Protein AF-A0A7S4KMG0-F1 (afdb_monomer_lite)

Organism: NCBI:txid180227

Structure (mmCIF, N/CA/C/O backbone):
data_AF-A0A7S4KMG0-F1
#
_entry.id   AF-A0A7S4KMG0-F1
#
loop_
_atom_site.group_PDB
_atom_site.id
_atom_site.type_symbol
_atom_site.label_atom_id
_atom_site.label_alt_id
_atom_site.label_comp_id
_atom_site.label_asym_id
_atom_site.label_entity_id
_atom_site.label_seq_id
_atom_site.pdbx_PDB_ins_code
_atom_site.Cartn_x
_atom_site.Cartn_y
_atom_site.Cartn_z
_atom_site.occupancy
_atom_site.B_iso_or_equiv
_atom_site.auth_seq_id
_atom_site.auth_comp_id
_atom_site.auth_asym_id
_atom_site.auth_atom_id
_atom_site.pdbx_PDB_model_num
ATOM 1 N N . LEU A 1 1 ? -40.039 -5.097 -14.057 1.00 32.28 1 LEU A N 1
ATOM 2 C CA . LEU A 1 1 ? -39.136 -4.835 -12.918 1.00 32.28 1 LEU A CA 1
ATOM 3 C C . LEU A 1 1 ? -37.913 -4.122 -13.482 1.00 32.28 1 LEU A C 1
ATOM 5 O O . LEU A 1 1 ? -37.154 -4.753 -14.200 1.00 32.28 1 LEU A O 1
ATOM 9 N N . ILE A 1 2 ? -37.788 -2.812 -13.281 1.00 29.42 2 ILE A N 1
ATOM 10 C CA . ILE A 1 2 ? -36.595 -2.041 -13.660 1.00 29.42 2 ILE A CA 1
ATOM 11 C C . ILE A 1 2 ? -36.167 -1.338 -12.378 1.00 29.42 2 ILE A C 1
ATOM 13 O O . ILE A 1 2 ? -36.918 -0.525 -11.847 1.00 29.42 2 ILE A O 1
ATOM 17 N N . VAL A 1 3 ? -35.017 -1.729 -11.840 1.00 31.98 3 VAL A N 1
ATOM 18 C CA . VAL A 1 3 ? -34.413 -1.096 -10.665 1.00 31.98 3 VAL A CA 1
ATOM 19 C C . VAL A 1 3 ? -33.538 0.046 -11.189 1.00 31.98 3 VAL A C 1
ATOM 21 O O . VAL A 1 3 ? -32.718 -0.212 -12.073 1.00 31.98 3 VAL A O 1
ATOM 24 N N . PRO A 1 4 ? -33.702 1.303 -10.741 1.00 34.31 4 PRO A N 1
ATOM 25 C CA . PRO A 1 4 ? -32.870 2.386 -11.230 1.00 34.31 4 PRO A CA 1
ATOM 26 C C . PRO A 1 4 ? -31.496 2.336 -10.555 1.00 34.31 4 PRO A C 1
ATOM 28 O O . PRO A 1 4 ? -31.370 2.340 -9.332 1.00 34.31 4 PRO A O 1
ATOM 31 N N . PHE A 1 5 ? -30.472 2.298 -11.401 1.00 33.97 5 PHE A N 1
ATOM 32 C CA . PHE A 1 5 ? -29.063 2.489 -11.086 1.00 33.97 5 PHE A CA 1
ATOM 33 C C . PHE A 1 5 ? -28.859 3.907 -10.530 1.00 33.97 5 PHE A C 1
ATOM 35 O O . PHE A 1 5 ? -28.918 4.895 -11.267 1.00 33.97 5 PHE A O 1
ATOM 42 N N . LEU A 1 6 ? -28.665 4.019 -9.215 1.00 34.62 6 LEU A N 1
ATOM 43 C CA . LEU A 1 6 ? -28.256 5.259 -8.560 1.00 34.62 6 LEU A CA 1
ATOM 44 C C . LEU A 1 6 ? -26.813 5.576 -8.976 1.00 34.62 6 LEU A C 1
ATOM 46 O O . LEU A 1 6 ? -25.859 5.056 -8.405 1.00 34.62 6 LEU A O 1
ATOM 50 N N . ARG A 1 7 ? 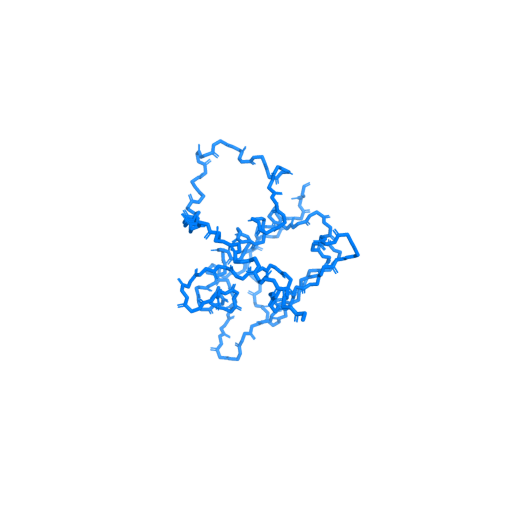-26.653 6.446 -9.982 1.00 37.00 7 ARG A N 1
ATOM 51 C CA . ARG A 1 7 ? -25.380 7.125 -10.256 1.00 37.00 7 ARG A CA 1
ATOM 52 C C . ARG A 1 7 ? -25.044 8.005 -9.057 1.00 37.00 7 ARG A C 1
ATOM 54 O O . ARG A 1 7 ? -25.601 9.090 -8.906 1.00 37.00 7 ARG A O 1
ATOM 61 N N . LYS A 1 8 ? -24.126 7.542 -8.215 1.00 37.00 8 LYS A N 1
ATOM 62 C CA . LYS A 1 8 ? -23.477 8.379 -7.209 1.00 37.00 8 LYS A CA 1
ATOM 63 C C . LYS A 1 8 ? -22.432 9.216 -7.948 1.00 37.00 8 LYS A C 1
ATOM 65 O O . LYS A 1 8 ? -21.349 8.743 -8.262 1.00 37.00 8 LYS A O 1
ATOM 70 N N . THR A 1 9 ? -22.798 10.435 -8.329 1.00 42.53 9 THR A N 1
ATOM 71 C CA . THR A 1 9 ? -21.841 11.439 -8.806 1.00 42.53 9 THR A CA 1
ATOM 72 C C . THR A 1 9 ? -20.948 11.827 -7.632 1.00 42.53 9 THR A C 1
ATOM 74 O O . THR A 1 9 ? -21.374 12.599 -6.775 1.00 42.53 9 THR A O 1
ATOM 77 N N . SER A 1 10 ? -19.750 11.246 -7.561 1.00 40.94 10 SER A N 1
ATOM 78 C CA . SER A 1 10 ? -18.698 11.695 -6.649 1.00 40.94 10 SER A CA 1
ATOM 79 C C . SER A 1 10 ? -17.970 12.878 -7.289 1.00 40.94 10 SER A C 1
ATOM 81 O O . SER A 1 10 ? -17.623 12.827 -8.469 1.00 40.94 10 SER A O 1
ATOM 83 N N . MET A 1 11 ? -17.829 13.973 -6.542 1.00 38.16 11 MET A N 1
ATOM 84 C CA . MET A 1 11 ? -17.094 15.167 -6.967 1.00 38.16 11 MET A CA 1
ATOM 85 C C . MET A 1 11 ? -15.597 14.848 -7.109 1.00 38.1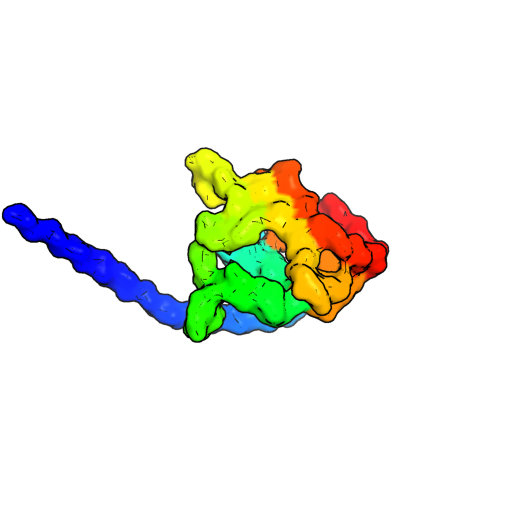6 11 MET A C 1
ATOM 87 O O . MET A 1 11 ? -15.077 14.095 -6.288 1.00 38.16 11 MET A O 1
ATOM 91 N N . PRO A 1 12 ? -14.887 15.438 -8.087 1.00 38.69 12 PRO A N 1
ATOM 92 C CA . PRO A 1 12 ? -13.445 15.265 -8.200 1.00 38.69 12 PRO A CA 1
ATOM 93 C C . PRO A 1 12 ? -12.759 16.001 -7.043 1.00 38.69 12 PRO A C 1
ATOM 95 O O . PRO A 1 12 ? -12.816 17.230 -6.963 1.00 38.69 12 PRO A O 1
ATOM 98 N N . PHE A 1 13 ? -12.131 15.254 -6.135 1.00 49.31 13 PHE A N 1
ATOM 99 C CA . PHE A 1 13 ? -11.268 15.805 -5.094 1.00 49.31 13 PHE A CA 1
ATOM 100 C C . PHE A 1 13 ? -9.819 15.563 -5.517 1.00 49.31 13 PHE A C 1
ATOM 102 O O . PHE A 1 13 ? -9.252 14.504 -5.282 1.00 49.31 13 PHE A O 1
ATOM 109 N N . LEU A 1 14 ? -9.243 16.533 -6.229 1.00 43.78 14 LEU A N 1
ATOM 110 C CA . LEU A 1 14 ? -7.827 16.523 -6.588 1.00 43.78 14 LEU A CA 1
ATOM 111 C C . LEU A 1 14 ? -7.019 16.968 -5.364 1.00 43.78 14 LEU A C 1
ATOM 113 O O . LEU A 1 14 ? -6.884 18.165 -5.112 1.00 43.78 14 LEU A O 1
ATOM 117 N N . LEU A 1 15 ? -6.497 16.013 -4.595 1.00 46.34 15 LEU A N 1
ATOM 118 C CA . LEU A 1 15 ? -5.482 16.277 -3.577 1.00 46.34 15 LEU A CA 1
ATOM 119 C C . LEU A 1 15 ? -4.103 15.987 -4.159 1.00 46.34 15 LEU A C 1
ATOM 121 O O . LEU A 1 15 ? -3.610 14.866 -4.112 1.00 46.34 15 LEU A O 1
ATOM 125 N N . THR A 1 16 ? -3.436 17.015 -4.672 1.00 43.53 16 THR A N 1
ATOM 126 C CA . THR A 1 16 ? -1.976 16.970 -4.790 1.00 43.53 16 THR A CA 1
ATOM 127 C C . THR A 1 16 ? -1.402 17.174 -3.387 1.00 43.53 16 THR A C 1
ATOM 129 O O . THR A 1 16 ? -1.224 18.315 -2.950 1.00 43.53 16 THR A O 1
ATOM 132 N N . PHE A 1 17 ? -1.170 16.094 -2.639 1.00 49.03 17 PHE A N 1
ATOM 133 C CA . PHE A 1 17 ? -0.495 16.168 -1.342 1.00 49.03 17 PHE A CA 1
ATOM 134 C C . PHE A 1 17 ? 1.000 16.446 -1.550 1.00 49.03 17 PHE A C 1
ATOM 136 O O . PHE A 1 17 ? 1.821 15.541 -1.605 1.00 49.03 17 PHE A O 1
ATOM 143 N N . SER A 1 18 ? 1.370 17.724 -1.630 1.00 42.41 18 SER A N 1
ATOM 144 C CA . SER A 1 18 ? 2.719 18.146 -1.252 1.00 42.41 18 SER A CA 1
ATOM 145 C C . SER A 1 18 ? 2.699 18.327 0.262 1.00 42.41 18 SER A C 1
ATOM 147 O O . SER A 1 18 ? 2.248 19.363 0.752 1.00 42.41 18 SER A O 1
ATOM 149 N N . ILE A 1 19 ? 3.101 17.300 1.015 1.00 52.53 19 ILE A N 1
ATOM 150 C CA . ILE A 1 19 ? 3.170 17.377 2.479 1.00 52.53 19 ILE A CA 1
ATOM 151 C C . ILE A 1 19 ? 4.342 18.296 2.839 1.00 52.53 19 ILE A C 1
ATOM 153 O O . ILE A 1 19 ? 5.493 17.877 2.925 1.00 52.53 19 ILE A O 1
ATOM 157 N N . ASP A 1 20 ? 4.040 19.583 2.996 1.00 46.94 20 ASP A N 1
ATOM 158 C CA . ASP A 1 20 ? 4.941 20.566 3.585 1.00 46.94 20 ASP A CA 1
ATOM 159 C C . ASP A 1 20 ? 5.151 20.199 5.070 1.00 46.94 20 ASP A C 1
ATOM 161 O O . ASP A 1 20 ? 4.168 20.101 5.809 1.00 46.94 20 ASP A O 1
ATOM 165 N N . PRO A 1 21 ? 6.394 20.022 5.554 1.00 50.12 21 PRO A N 1
ATOM 166 C CA . PRO A 1 21 ? 6.678 19.765 6.969 1.00 50.12 21 PRO A CA 1
ATOM 167 C C . PRO A 1 21 ? 6.141 20.840 7.937 1.00 50.12 21 PRO A C 1
ATOM 169 O O . PRO A 1 21 ? 6.125 20.620 9.148 1.00 50.12 21 PRO A O 1
ATOM 172 N N . SER A 1 22 ? 5.731 22.011 7.431 1.00 50.22 22 SER A N 1
ATOM 173 C CA . SER A 1 22 ? 5.125 23.112 8.190 1.00 50.22 22 SER A CA 1
ATOM 174 C C . SER A 1 22 ? 3.591 23.072 8.273 1.00 50.22 22 SER A C 1
ATOM 176 O O . SER A 1 22 ? 3.005 23.836 9.048 1.00 50.22 22 SER A O 1
ATOM 178 N N . LEU A 1 23 ? 2.927 22.161 7.548 1.00 51.69 23 LEU A N 1
ATOM 179 C CA . LEU A 1 23 ? 1.516 21.837 7.764 1.00 51.69 23 LEU A CA 1
ATOM 180 C C . LEU A 1 23 ? 1.417 21.108 9.107 1.00 51.69 23 LEU A C 1
ATOM 182 O O . LEU A 1 23 ? 1.785 19.942 9.234 1.00 51.69 23 LEU A O 1
ATOM 186 N N . GLY A 1 24 ? 1.012 21.853 10.139 1.00 49.44 24 GLY A N 1
ATOM 187 C CA . GLY A 1 24 ? 0.985 21.394 11.526 1.00 49.44 24 GLY A CA 1
ATOM 188 C C . GLY A 1 24 ? 0.419 19.984 11.644 1.00 49.44 24 GLY A C 1
ATOM 189 O O . GLY A 1 24 ? -0.675 19.753 11.144 1.00 49.44 24 GLY A O 1
ATOM 190 N N . ARG A 1 25 ? 1.212 19.089 12.262 1.00 57.09 25 ARG A N 1
ATOM 191 C CA . ARG A 1 25 ? 0.952 17.662 12.542 1.00 57.09 25 ARG A CA 1
ATOM 192 C C . ARG A 1 25 ? -0.441 17.244 12.078 1.00 57.09 25 ARG A C 1
ATOM 194 O O . ARG A 1 25 ? -1.391 17.333 12.854 1.00 57.09 25 ARG A O 1
ATOM 201 N N . LEU A 1 26 ? -0.546 16.861 10.803 1.00 62.72 26 LEU A N 1
ATOM 202 C CA . LEU A 1 26 ? -1.731 16.194 10.285 1.00 62.72 26 LEU A CA 1
ATOM 203 C C . LEU A 1 26 ? -2.065 15.090 11.287 1.00 62.72 26 LEU A C 1
ATOM 205 O O . LEU A 1 26 ? -1.186 14.293 11.624 1.00 62.72 26 LEU A O 1
ATOM 209 N N . ASP A 1 27 ? -3.276 15.115 11.835 1.00 73.38 27 ASP A N 1
ATOM 210 C CA . ASP A 1 27 ? -3.699 14.091 12.776 1.00 73.38 27 ASP A CA 1
ATOM 211 C C . ASP A 1 27 ? -3.884 12.793 11.993 1.00 73.38 27 ASP A C 1
ATOM 213 O O . ASP A 1 27 ? -4.933 12.549 11.399 1.00 73.38 27 ASP A O 1
ATOM 217 N N . TYR A 1 28 ? -2.802 12.023 11.898 1.00 73.62 28 TYR A N 1
ATOM 218 C CA . TYR A 1 28 ? -2.719 10.807 11.101 1.00 73.62 28 TYR A CA 1
ATOM 219 C C . TYR A 1 28 ? -3.785 9.788 11.519 1.00 73.62 28 TYR A C 1
ATOM 221 O O . TYR A 1 28 ? -4.352 9.105 10.668 1.00 73.62 28 TYR A O 1
ATOM 229 N N . GLU A 1 29 ? -4.131 9.753 12.809 1.00 73.81 29 GLU A N 1
ATOM 230 C CA . GLU A 1 29 ? -5.196 8.899 13.340 1.00 73.81 29 GLU A CA 1
ATOM 231 C C . GLU A 1 29 ? -6.581 9.268 12.784 1.00 73.81 29 GLU A C 1
ATOM 233 O O . GLU A 1 29 ? -7.449 8.406 12.670 1.00 73.81 29 GLU A O 1
ATOM 238 N N . SER A 1 30 ? -6.783 10.526 12.378 1.00 82.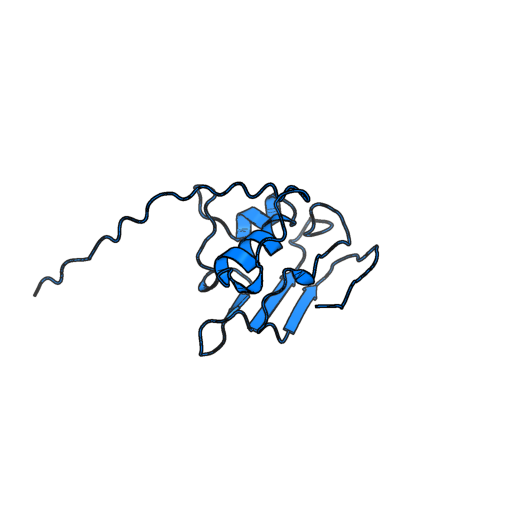19 30 SER A N 1
ATOM 239 C CA . SER A 1 30 ? -8.035 11.008 11.782 1.00 82.19 30 SER A CA 1
ATOM 240 C C . SER A 1 30 ? -8.154 10.731 10.274 1.00 82.19 30 SER A C 1
ATOM 242 O O . SER A 1 30 ? -9.196 11.025 9.680 1.00 82.19 30 SER A O 1
ATOM 244 N N . LEU A 1 31 ? -7.113 10.199 9.623 1.00 84.44 31 LEU A N 1
ATOM 245 C CA . LEU A 1 31 ? -7.150 9.866 8.198 1.00 84.44 31 LEU A CA 1
ATOM 246 C C . LEU A 1 31 ? -7.881 8.546 7.942 1.00 84.44 31 LEU A C 1
ATOM 248 O O . LEU A 1 31 ? -7.774 7.590 8.707 1.00 84.44 31 LEU A O 1
ATOM 252 N N . THR A 1 32 ? -8.581 8.478 6.809 1.00 87.94 32 THR A N 1
ATOM 253 C CA . THR A 1 32 ? -9.135 7.218 6.303 1.00 87.94 32 THR A CA 1
ATOM 254 C C . THR A 1 32 ? -8.012 6.285 5.847 1.00 87.94 32 THR A C 1
ATOM 256 O O . THR A 1 32 ? -6.950 6.752 5.436 1.00 87.94 32 THR A O 1
ATOM 259 N N . GLU A 1 33 ? -8.264 4.973 5.847 1.00 87.50 33 GLU A N 1
ATOM 260 C CA . GLU A 1 33 ? -7.326 3.971 5.307 1.00 87.50 33 GLU A CA 1
ATOM 261 C C . GLU A 1 33 ? -6.890 4.309 3.876 1.00 87.50 33 GLU A C 1
ATOM 263 O O . GLU A 1 33 ? -5.700 4.294 3.571 1.00 87.50 33 GLU A O 1
ATOM 268 N N . GLN A 1 34 ? -7.840 4.737 3.037 1.00 91.94 34 GLN A N 1
ATOM 269 C CA . GLN A 1 34 ? -7.572 5.238 1.688 1.00 91.94 34 GLN A CA 1
ATOM 270 C C . GLN A 1 34 ? -6.525 6.363 1.700 1.00 91.94 34 GLN A C 1
ATOM 272 O O . GLN A 1 34 ? -5.512 6.271 1.018 1.00 91.94 34 GLN A O 1
ATOM 277 N N . ALA A 1 35 ? -6.732 7.414 2.500 1.00 89.38 35 ALA A N 1
ATOM 278 C CA . ALA A 1 35 ? -5.829 8.562 2.521 1.00 89.38 35 ALA A CA 1
ATOM 279 C C . ALA A 1 35 ? -4.435 8.197 3.057 1.00 89.38 35 ALA A C 1
ATOM 281 O O . ALA A 1 35 ? -3.435 8.702 2.550 1.00 89.38 35 ALA A O 1
ATOM 282 N N . LYS A 1 36 ? -4.352 7.306 4.055 1.00 88.12 36 LYS A N 1
ATOM 283 C CA . LYS A 1 36 ? -3.069 6.792 4.564 1.00 88.12 36 LYS A CA 1
ATOM 284 C C . LYS A 1 36 ? -2.301 6.065 3.454 1.00 88.12 36 LYS A C 1
ATOM 286 O O . LYS A 1 36 ? -1.129 6.359 3.223 1.00 88.12 36 LYS A O 1
ATOM 291 N N . MET A 1 37 ? -2.981 5.190 2.715 1.00 91.31 37 MET A N 1
ATOM 292 C CA . MET A 1 37 ? -2.398 4.434 1.605 1.00 91.31 37 MET A CA 1
ATOM 293 C C . MET A 1 37 ? -1.995 5.318 0.419 1.00 91.31 37 MET A C 1
ATOM 295 O O . MET A 1 37 ? -0.918 5.128 -0.141 1.00 91.31 37 MET A O 1
ATOM 299 N N . GLU A 1 38 ? -2.798 6.322 0.064 1.00 92.38 38 GLU A N 1
ATOM 300 C CA . GLU A 1 38 ? -2.456 7.306 -0.975 1.00 92.38 38 GLU A CA 1
ATOM 301 C C . GLU A 1 38 ? -1.211 8.117 -0.609 1.00 92.38 38 GLU A C 1
ATOM 303 O O . GLU A 1 38 ? -0.354 8.350 -1.461 1.00 92.38 38 GLU A O 1
ATOM 308 N N . ILE A 1 39 ? -1.056 8.495 0.664 1.00 87.06 39 ILE A N 1
ATOM 309 C CA . ILE A 1 39 ? 0.162 9.156 1.146 1.00 87.06 39 ILE A CA 1
ATOM 310 C C . ILE A 1 39 ? 1.355 8.195 1.096 1.00 87.06 39 ILE A C 1
ATOM 312 O O . ILE A 1 39 ? 2.439 8.598 0.674 1.00 87.06 39 ILE A O 1
ATOM 316 N N . LEU A 1 40 ? 1.181 6.932 1.497 1.00 87.00 40 LEU A N 1
ATOM 317 C CA . LEU A 1 40 ? 2.239 5.923 1.439 1.00 87.00 40 LEU A CA 1
ATOM 318 C C . LEU A 1 40 ? 2.728 5.715 -0.006 1.00 87.00 40 LEU A C 1
ATOM 320 O O . LEU A 1 40 ? 3.928 5.819 -0.264 1.00 87.00 40 LEU A O 1
ATOM 324 N N . VAL A 1 41 ? 1.805 5.510 -0.952 1.00 88.62 41 VAL A N 1
ATOM 325 C CA . VAL A 1 41 ? 2.106 5.330 -2.384 1.00 88.62 41 VAL A CA 1
ATOM 326 C C . VAL A 1 41 ? 2.605 6.613 -3.046 1.00 88.62 41 VAL A C 1
ATOM 328 O O . VAL A 1 41 ? 3.412 6.542 -3.969 1.00 88.62 41 VAL A O 1
ATOM 331 N N . GLY A 1 42 ? 2.210 7.788 -2.555 1.00 86.06 42 GLY A N 1
ATOM 332 C CA . GLY A 1 42 ? 2.695 9.076 -3.054 1.00 86.06 42 GLY A CA 1
ATOM 333 C C . GLY A 1 42 ? 4.217 9.257 -2.970 1.00 86.06 42 GLY A C 1
ATOM 334 O O . GLY A 1 42 ? 4.756 10.097 -3.681 1.00 86.06 42 GLY A O 1
ATOM 335 N N . HIS A 1 43 ? 4.913 8.453 -2.156 1.00 79.44 43 HIS A N 1
ATOM 336 C CA . HIS A 1 43 ? 6.381 8.428 -2.066 1.00 79.44 43 HIS A CA 1
ATOM 337 C C . HIS A 1 43 ? 7.048 7.390 -2.991 1.00 79.44 43 HIS A C 1
ATOM 339 O O . HIS A 1 43 ? 8.278 7.289 -3.038 1.00 79.44 43 HIS A O 1
ATOM 345 N N . LEU A 1 44 ? 6.261 6.583 -3.705 1.00 84.19 44 LEU A N 1
ATOM 346 C CA . LEU A 1 44 ? 6.767 5.642 -4.700 1.00 84.19 44 LEU A CA 1
ATOM 347 C C . LEU A 1 44 ? 7.114 6.368 -6.000 1.00 84.19 44 LEU A C 1
ATOM 349 O O . LEU A 1 44 ? 6.636 7.466 -6.273 1.00 84.19 44 LEU A O 1
ATOM 353 N N . HIS A 1 45 ? 7.919 5.739 -6.847 1.00 85.06 45 HIS A N 1
ATOM 354 C CA . HIS A 1 45 ? 8.255 6.274 -8.156 1.00 85.06 45 HIS A CA 1
ATOM 355 C C . HIS A 1 45 ? 6.970 6.463 -8.999 1.00 85.06 45 HIS A C 1
ATOM 357 O O . HIS A 1 45 ? 6.123 5.565 -9.016 1.00 85.06 45 HIS A O 1
ATOM 363 N N . PRO A 1 46 ? 6.804 7.563 -9.764 1.00 85.12 46 PRO A N 1
ATOM 364 C CA . PRO A 1 46 ? 5.556 7.862 -10.484 1.00 85.12 46 PRO A CA 1
ATOM 365 C C . PRO A 1 46 ? 5.046 6.744 -11.408 1.00 85.12 46 PRO A C 1
ATOM 367 O O . PRO A 1 46 ? 3.842 6.551 -11.562 1.00 85.12 46 PRO A O 1
ATOM 370 N N . ARG A 1 47 ? 5.955 5.963 -12.008 1.00 83.62 47 ARG A N 1
ATOM 371 C CA . ARG A 1 47 ? 5.576 4.784 -12.810 1.00 83.62 47 ARG A CA 1
ATOM 372 C C . ARG A 1 47 ? 4.885 3.702 -11.983 1.00 83.62 47 ARG A C 1
ATOM 374 O O . ARG A 1 47 ? 3.975 3.060 -12.486 1.00 83.62 47 ARG A O 1
ATOM 381 N N . ILE A 1 48 ? 5.284 3.525 -10.729 1.00 85.56 48 ILE A N 1
ATOM 382 C CA . ILE A 1 48 ? 4.659 2.577 -9.805 1.00 85.56 48 ILE A CA 1
ATOM 383 C C . ILE A 1 48 ? 3.313 3.122 -9.339 1.00 85.56 48 ILE A C 1
ATOM 385 O O . ILE A 1 48 ? 2.333 2.385 -9.338 1.00 85.56 48 ILE A O 1
ATOM 389 N N . GLN A 1 49 ? 3.241 4.427 -9.043 1.00 88.94 49 GLN A N 1
ATOM 390 C CA . GLN A 1 49 ? 1.990 5.094 -8.660 1.00 88.94 49 GLN A CA 1
ATOM 391 C C . GLN A 1 49 ? 0.870 4.862 -9.684 1.00 88.94 49 GLN A C 1
ATOM 393 O O . GLN A 1 49 ? -0.272 4.622 -9.298 1.00 88.94 49 GLN A O 1
ATOM 398 N N . SER A 1 50 ? 1.199 4.856 -10.982 1.00 89.31 50 SER A N 1
ATOM 399 C CA . SER A 1 50 ? 0.216 4.603 -12.046 1.00 89.31 50 SER A CA 1
ATOM 400 C C . SER A 1 50 ? -0.449 3.222 -11.986 1.00 89.31 50 SER A C 1
ATOM 402 O O . SER A 1 50 ? -1.539 3.060 -12.522 1.00 89.31 50 SER A O 1
ATOM 404 N N . GLY A 1 51 ? 0.146 2.241 -11.296 1.00 90.25 51 GLY A N 1
ATOM 405 C CA . GLY A 1 51 ? -0.480 0.935 -11.057 1.00 90.25 51 GLY A CA 1
ATOM 406 C C . GLY A 1 51 ? -1.666 0.982 -10.086 1.00 90.25 51 GLY A C 1
ATOM 407 O O . GLY A 1 51 ? -2.438 0.029 -10.024 1.00 90.25 51 GLY A O 1
ATOM 408 N N . PHE A 1 52 ? -1.822 2.086 -9.353 1.00 93.31 52 PHE A N 1
ATOM 409 C CA . PHE A 1 52 ? -2.884 2.309 -8.369 1.00 93.31 52 PHE A CA 1
ATOM 410 C C . PHE A 1 52 ? -3.901 3.359 -8.826 1.00 93.31 52 PHE A C 1
ATOM 412 O O . PHE A 1 52 ? -4.778 3.739 -8.052 1.00 93.31 52 PHE A O 1
ATOM 419 N N . GLN A 1 53 ? -3.767 3.869 -10.052 1.00 94.69 53 GLN A N 1
ATOM 420 C CA . GLN A 1 53 ? -4.583 4.957 -10.580 1.00 94.69 53 GLN A CA 1
ATOM 421 C C . GLN A 1 53 ? -5.403 4.510 -11.792 1.00 94.69 53 GLN A C 1
ATOM 423 O O . GLN A 1 53 ? -5.025 3.599 -12.525 1.00 94.69 53 GLN A O 1
ATOM 428 N N . ASP A 1 54 ? -6.534 5.174 -12.008 1.00 93.50 54 ASP A N 1
ATOM 429 C CA . ASP A 1 54 ? -7.297 5.085 -13.246 1.00 93.50 54 ASP A CA 1
ATOM 430 C C . ASP A 1 54 ? -6.629 5.874 -14.391 1.00 93.50 54 ASP A C 1
ATOM 432 O O . ASP A 1 54 ? -5.664 6.618 -14.200 1.00 93.50 54 ASP A O 1
ATOM 436 N N . ASP A 1 55 ? -7.185 5.766 -15.602 1.00 92.25 55 ASP A N 1
ATOM 437 C CA . ASP A 1 55 ? -6.694 6.484 -16.790 1.00 92.25 55 ASP A CA 1
ATOM 438 C C . ASP A 1 55 ? -6.733 8.023 -16.646 1.00 92.25 55 ASP A C 1
ATOM 440 O O . ASP A 1 55 ? -6.148 8.742 -17.459 1.00 92.25 55 ASP A O 1
ATOM 444 N N . SER A 1 56 ? -7.449 8.547 -15.644 1.00 92.75 56 SER A N 1
ATOM 445 C CA . SER A 1 56 ? -7.531 9.980 -15.335 1.00 92.75 56 SER A CA 1
ATOM 446 C C . SER A 1 56 ? -6.525 10.417 -14.263 1.00 92.75 56 SER A C 1
ATOM 448 O O . SER A 1 56 ? -6.467 11.607 -13.950 1.00 92.75 56 SER A O 1
ATOM 450 N N . GLY A 1 57 ? -5.724 9.491 -13.725 1.00 89.25 57 GLY A N 1
ATOM 451 C CA . GLY A 1 57 ? -4.756 9.745 -12.659 1.00 89.25 57 GLY A CA 1
ATOM 452 C C . GLY A 1 57 ? -5.376 9.805 -11.262 1.00 89.25 57 GLY A C 1
ATOM 453 O O . GLY A 1 57 ? -4.739 10.313 -10.340 1.00 89.25 57 GLY A O 1
ATOM 454 N N . HIS A 1 58 ? -6.613 9.332 -11.081 1.00 90.69 58 HIS A N 1
ATOM 455 C CA . HIS A 1 58 ? -7.210 9.213 -9.753 1.00 90.69 58 HIS A CA 1
ATOM 456 C C . HIS A 1 58 ? -6.874 7.864 -9.144 1.00 90.69 58 HIS A C 1
ATOM 458 O O . HIS A 1 58 ? -6.988 6.843 -9.815 1.00 90.69 58 HIS A O 1
ATOM 464 N N . PHE A 1 59 ? -6.519 7.854 -7.862 1.00 94.50 59 PHE A N 1
ATOM 465 C CA . PHE A 1 59 ? -6.341 6.605 -7.139 1.00 94.50 59 PHE A CA 1
ATOM 466 C C . PHE A 1 59 ? -7.629 5.778 -7.149 1.00 94.50 59 PHE A C 1
ATOM 468 O O . PHE A 1 59 ? -8.730 6.294 -6.940 1.00 94.50 59 PHE A O 1
ATOM 475 N N . LEU A 1 60 ? -7.465 4.486 -7.418 1.00 95.19 60 LEU A N 1
ATOM 476 C CA . LEU A 1 60 ? -8.517 3.487 -7.292 1.00 95.19 60 LEU A CA 1
ATOM 477 C C . LEU A 1 60 ? -8.892 3.321 -5.813 1.00 95.19 60 LEU A C 1
ATOM 479 O O . LEU A 1 60 ? -8.146 3.744 -4.924 1.00 95.19 60 LEU A O 1
ATOM 483 N N . ASP A 1 61 ? -10.019 2.671 -5.538 1.00 96.19 61 ASP A N 1
ATOM 484 C CA . ASP A 1 61 ? -10.309 2.214 -4.178 1.00 96.19 61 ASP A CA 1
ATOM 485 C C . ASP A 1 61 ? -9.207 1.245 -3.724 1.00 96.19 61 ASP A C 1
ATOM 487 O O . ASP A 1 61 ? -8.769 0.403 -4.513 1.00 96.19 61 ASP A O 1
ATOM 491 N N . ILE A 1 62 ? -8.739 1.358 -2.478 1.00 95.00 62 ILE A N 1
ATOM 492 C CA . ILE A 1 62 ? -7.693 0.475 -1.938 1.00 95.00 62 ILE A CA 1
ATOM 493 C C . ILE A 1 62 ? -8.056 -1.012 -2.024 1.00 95.00 62 ILE A C 1
ATOM 495 O O . ILE A 1 62 ? -7.149 -1.841 -2.066 1.00 95.00 62 ILE A O 1
ATOM 499 N N . SER A 1 63 ? -9.343 -1.373 -2.102 1.00 95.19 63 SER A N 1
ATOM 500 C CA . SER A 1 63 ? -9.755 -2.762 -2.333 1.00 95.19 63 SER A CA 1
ATOM 501 C C . SER A 1 63 ? -9.339 -3.303 -3.703 1.00 95.19 63 SER A C 1
ATOM 503 O O . SER A 1 63 ? -9.249 -4.516 -3.879 1.00 95.19 63 SER A O 1
ATOM 505 N N . ASP A 1 64 ? -9.113 -2.415 -4.671 1.00 95.88 64 ASP A N 1
ATOM 506 C CA . ASP A 1 64 ? -8.723 -2.745 -6.043 1.00 95.88 64 ASP A CA 1
ATOM 507 C C . ASP A 1 64 ? -7.205 -2.611 -6.264 1.00 95.88 64 ASP A C 1
ATOM 509 O O . ASP A 1 64 ? -6.712 -2.844 -7.371 1.00 95.88 64 ASP A O 1
ATOM 513 N N . TRP A 1 65 ? -6.442 -2.227 -5.235 1.00 95.44 65 TRP A N 1
ATOM 514 C CA . TRP A 1 65 ? -5.003 -2.021 -5.366 1.00 95.44 65 TRP A CA 1
ATOM 515 C C . TRP A 1 65 ? -4.247 -3.354 -5.426 1.00 95.44 65 TRP A C 1
ATOM 517 O O . TRP A 1 65 ? -4.422 -4.216 -4.560 1.00 95.44 65 TRP A O 1
ATOM 527 N N . PRO A 1 66 ? -3.348 -3.541 -6.410 1.00 91.69 66 PRO A N 1
ATOM 528 C CA . PRO A 1 66 ? -2.536 -4.745 -6.482 1.00 91.69 66 PRO A CA 1
ATOM 529 C C . PRO A 1 66 ? -1.632 -4.865 -5.250 1.00 91.69 66 PRO A C 1
ATOM 531 O O . PRO A 1 66 ? -0.969 -3.909 -4.843 1.00 91.69 66 PRO A O 1
ATOM 534 N N . GLY A 1 67 ? -1.598 -6.064 -4.669 1.00 92.31 67 GLY A N 1
ATOM 535 C CA . GLY A 1 67 ? -0.783 -6.343 -3.488 1.00 92.31 67 GLY A CA 1
ATOM 536 C C . GLY A 1 67 ? -1.357 -5.805 -2.178 1.00 92.31 67 GLY A C 1
ATOM 537 O O . GLY A 1 67 ? -0.656 -5.838 -1.176 1.00 92.31 67 GLY A O 1
ATOM 538 N N . VAL A 1 68 ? -2.600 -5.314 -2.151 1.00 95.50 68 VAL A N 1
ATOM 539 C CA . VAL A 1 68 ? -3.281 -4.881 -0.922 1.00 95.50 68 VAL A CA 1
ATOM 540 C C . VAL A 1 68 ? -4.359 -5.896 -0.551 1.00 95.50 68 VAL A C 1
ATOM 542 O O . VAL A 1 68 ? -5.160 -6.298 -1.391 1.00 95.50 68 VAL A O 1
ATOM 545 N N . THR A 1 69 ? -4.391 -6.312 0.716 1.00 96.81 69 THR A N 1
ATOM 546 C CA . THR A 1 69 ? -5.479 -7.134 1.271 1.00 96.81 69 THR A CA 1
ATOM 547 C C . THR A 1 69 ? -6.140 -6.406 2.431 1.00 96.81 69 THR A C 1
ATOM 549 O O . THR A 1 69 ? -5.454 -5.897 3.321 1.00 96.81 69 THR A O 1
ATOM 552 N N . LEU A 1 70 ? -7.473 -6.392 2.437 1.00 96.00 70 LEU A N 1
ATOM 553 C CA . LEU A 1 70 ? -8.276 -5.867 3.539 1.00 96.00 70 LEU A CA 1
ATOM 554 C C . LEU A 1 70 ? -8.707 -7.000 4.482 1.00 96.00 70 LEU A C 1
ATOM 556 O O . LEU A 1 70 ? -8.919 -8.127 4.031 1.00 96.00 70 LEU A O 1
ATOM 560 N N . ASP A 1 71 ? -8.819 -6.715 5.777 1.00 95.25 71 ASP A N 1
ATOM 561 C CA . ASP A 1 71 ? -9.439 -7.624 6.746 1.00 95.25 71 ASP A CA 1
ATOM 562 C C . ASP A 1 71 ? -10.980 -7.626 6.647 1.00 95.25 71 ASP A C 1
ATOM 564 O O . ASP A 1 71 ? -11.578 -6.933 5.819 1.00 95.25 71 ASP A O 1
ATOM 568 N N . ASP A 1 72 ? -11.632 -8.427 7.497 1.00 95.00 72 ASP A N 1
ATOM 569 C CA . ASP A 1 72 ? -13.096 -8.561 7.535 1.00 95.00 72 ASP A CA 1
ATOM 570 C C . ASP A 1 72 ? -13.820 -7.242 7.882 1.00 95.00 72 ASP A C 1
ATOM 572 O O . ASP A 1 72 ? -15.002 -7.087 7.560 1.00 95.00 72 ASP A O 1
ATOM 576 N N . ASP A 1 73 ? -13.123 -6.292 8.515 1.00 93.50 73 ASP A N 1
ATOM 577 C CA . ASP A 1 73 ? -13.636 -4.973 8.894 1.00 93.50 73 ASP A CA 1
ATOM 578 C C . ASP A 1 73 ? -13.318 -3.892 7.834 1.00 93.50 73 ASP A C 1
ATOM 580 O O . ASP A 1 73 ? -13.789 -2.755 7.936 1.00 93.50 73 ASP A O 1
ATOM 584 N N . GLY A 1 74 ? -12.581 -4.250 6.775 1.00 90.75 74 GLY A N 1
ATOM 585 C CA . GLY A 1 74 ? -12.219 -3.372 5.664 1.00 90.75 74 GLY A CA 1
ATOM 586 C C . GLY A 1 74 ? -10.946 -2.548 5.887 1.00 90.75 74 GLY A C 1
ATOM 587 O O . GLY A 1 74 ? -10.711 -1.606 5.129 1.00 90.75 74 GLY A O 1
ATOM 588 N N . TYR A 1 75 ? -10.131 -2.873 6.895 1.00 93.94 75 TYR A N 1
ATOM 589 C CA . TYR A 1 75 ? -8.836 -2.228 7.134 1.00 93.94 75 TYR A CA 1
ATOM 590 C C . TYR A 1 75 ? -7.715 -2.918 6.365 1.00 93.94 75 TYR A C 1
ATOM 592 O O . TYR A 1 75 ? -7.767 -4.124 6.131 1.00 93.94 75 TYR A O 1
ATOM 600 N N . VAL A 1 76 ? -6.664 -2.180 5.997 1.00 94.75 76 VAL A N 1
ATOM 601 C CA . VAL A 1 76 ? -5.515 -2.777 5.308 1.00 94.75 76 VAL A CA 1
ATOM 602 C C . VAL A 1 76 ? -4.759 -3.689 6.270 1.00 94.75 76 VAL A C 1
ATOM 604 O O . VAL A 1 76 ? -4.223 -3.233 7.279 1.00 94.75 76 VAL A O 1
ATOM 607 N N . SER A 1 77 ? -4.693 -4.977 5.935 1.00 95.50 77 SER A N 1
ATOM 608 C CA . SER A 1 77 ? -4.039 -6.001 6.756 1.00 95.50 77 SER A CA 1
ATOM 609 C C . SER A 1 77 ? -2.716 -6.481 6.168 1.00 95.50 77 SER A C 1
ATOM 611 O O . SER A 1 77 ? -1.779 -6.760 6.916 1.00 95.50 77 SER A O 1
ATOM 613 N N . VAL A 1 78 ? -2.609 -6.547 4.840 1.00 95.06 78 VAL A N 1
ATOM 614 C CA . VAL A 1 78 ? -1.407 -7.029 4.150 1.00 95.06 78 VAL A CA 1
ATOM 615 C C . VAL A 1 78 ? -1.060 -6.109 2.992 1.00 95.06 78 VAL A C 1
ATOM 617 O O . VAL A 1 78 ? -1.941 -5.710 2.225 1.00 95.06 78 VAL A O 1
ATOM 620 N N . ILE A 1 79 ? 0.232 -5.809 2.864 1.00 93.56 79 ILE A N 1
ATOM 621 C CA . ILE A 1 79 ? 0.813 -5.114 1.717 1.00 93.56 79 ILE A CA 1
ATOM 622 C C . ILE A 1 79 ? 1.976 -5.950 1.176 1.00 93.56 79 ILE A C 1
ATOM 624 O O . ILE A 1 79 ? 2.977 -6.155 1.861 1.00 93.56 79 ILE A O 1
ATOM 628 N N . GLU A 1 80 ? 1.848 -6.398 -0.068 1.00 92.00 80 GLU A N 1
ATOM 629 C CA . GLU A 1 80 ? 2.830 -7.190 -0.803 1.00 92.00 80 GLU A CA 1
ATOM 630 C C . GLU A 1 80 ? 3.138 -6.520 -2.143 1.00 92.00 80 GLU A C 1
ATOM 632 O O . GLU A 1 80 ? 2.421 -6.683 -3.133 1.00 92.00 80 GLU A O 1
ATOM 637 N N . TRP A 1 81 ? 4.232 -5.768 -2.190 1.00 89.75 81 TRP A N 1
ATOM 638 C CA . TRP A 1 81 ? 4.698 -5.112 -3.410 1.00 89.75 81 TRP A CA 1
ATOM 639 C C . TRP A 1 81 ? 5.992 -5.743 -3.916 1.00 89.75 81 TRP A C 1
ATOM 641 O O . TRP A 1 81 ? 6.750 -6.364 -3.173 1.00 89.75 81 TRP A O 1
ATOM 651 N N . ALA A 1 82 ? 6.258 -5.595 -5.209 1.00 83.56 82 ALA A N 1
ATOM 652 C CA . ALA A 1 82 ? 7.477 -6.088 -5.833 1.00 83.56 82 ALA A CA 1
ATOM 653 C C . ALA A 1 82 ? 7.958 -5.101 -6.893 1.00 83.56 82 ALA A C 1
ATOM 655 O O . ALA A 1 82 ? 7.141 -4.447 -7.544 1.00 83.56 82 ALA A O 1
ATOM 656 N N . ILE A 1 83 ? 9.277 -5.044 -7.094 1.00 77.25 83 ILE A N 1
ATOM 657 C CA . ILE A 1 83 ? 9.869 -4.348 -8.240 1.00 77.25 83 ILE A CA 1
ATOM 658 C C . ILE A 1 83 ? 9.279 -4.910 -9.540 1.00 77.25 83 ILE A C 1
ATOM 660 O O . ILE A 1 83 ? 9.425 -6.113 -9.787 1.00 77.25 83 ILE A O 1
ATOM 664 N N . PRO A 1 84 ? 8.653 -4.074 -10.390 1.00 76.00 84 PRO A N 1
ATOM 665 C CA . PRO A 1 84 ? 8.257 -4.489 -11.727 1.00 76.00 84 PRO A CA 1
ATOM 666 C C . PRO A 1 84 ? 9.470 -4.807 -12.601 1.00 76.00 84 PRO A C 1
ATOM 668 O O . PRO A 1 84 ? 10.514 -4.162 -12.504 1.00 76.00 84 PRO A O 1
ATOM 671 N N . ASP A 1 85 ? 9.314 -5.764 -13.513 1.00 75.75 85 ASP A N 1
ATOM 672 C CA . ASP A 1 85 ? 10.385 -6.173 -14.421 1.00 75.75 85 ASP A CA 1
ATOM 673 C C . ASP A 1 85 ? 10.990 -4.978 -15.182 1.00 75.75 85 ASP A C 1
ATOM 675 O O . ASP A 1 85 ? 10.307 -4.275 -15.929 1.00 75.75 85 ASP A O 1
ATOM 679 N N . GLY A 1 86 ? 12.304 -4.791 -15.029 1.00 74.62 86 GLY A N 1
ATOM 680 C CA . GLY A 1 86 ? 13.064 -3.736 -15.705 1.00 74.62 86 GLY A CA 1
ATOM 681 C C . GLY A 1 86 ? 13.247 -2.444 -14.905 1.00 74.62 86 GLY A C 1
ATOM 682 O O . GLY A 1 86 ? 13.943 -1.556 -15.396 1.00 74.62 86 GLY A O 1
ATOM 683 N N . GLU A 1 87 ? 12.689 -2.346 -13.698 1.00 74.38 87 GLU A N 1
ATOM 684 C CA . GLU A 1 87 ? 12.960 -1.253 -12.758 1.00 74.38 87 GLU A CA 1
ATOM 685 C C . GLU A 1 87 ? 14.027 -1.667 -11.724 1.00 74.38 87 GLU A C 1
ATOM 687 O O . GLU A 1 87 ? 14.228 -2.850 -11.452 1.00 74.38 87 GLU A O 1
ATOM 692 N N . GLU A 1 88 ? 14.746 -0.691 -11.160 1.00 75.12 88 GLU A N 1
ATOM 693 C CA . GLU A 1 88 ? 15.763 -0.934 -10.117 1.00 75.12 88 GLU A CA 1
ATOM 694 C C . GLU A 1 88 ? 15.220 -0.733 -8.691 1.00 75.12 88 GLU A C 1
ATOM 696 O O . GLU A 1 88 ? 15.821 -1.228 -7.739 1.00 75.12 88 GLU A O 1
ATOM 701 N N . THR A 1 89 ? 14.104 -0.007 -8.542 1.00 77.94 89 THR A N 1
ATOM 702 C CA . THR A 1 89 ? 13.416 0.250 -7.266 1.00 77.94 89 THR A CA 1
ATOM 703 C C . THR A 1 89 ? 11.983 0.744 -7.496 1.00 77.94 89 THR A C 1
ATOM 705 O O . THR A 1 89 ? 11.687 1.330 -8.541 1.00 77.94 89 THR A O 1
ATOM 708 N N . ILE A 1 90 ? 11.099 0.554 -6.515 1.00 78.25 90 ILE A N 1
ATOM 709 C CA . ILE A 1 90 ? 9.755 1.132 -6.489 1.00 78.25 90 ILE A CA 1
ATOM 710 C C . ILE A 1 90 ? 9.699 2.536 -5.882 1.00 78.25 90 ILE A C 1
ATOM 712 O O . ILE A 1 90 ? 8.676 3.202 -6.024 1.00 78.25 90 ILE A O 1
ATOM 716 N N . PHE A 1 91 ? 10.745 2.999 -5.195 1.00 78.69 91 PHE A N 1
ATOM 717 C CA . PHE A 1 91 ? 10.731 4.276 -4.475 1.00 78.69 91 PHE A CA 1
ATOM 718 C C . PHE A 1 91 ? 11.208 5.446 -5.339 1.00 78.69 91 PHE A C 1
ATOM 720 O O . PHE A 1 91 ? 12.065 5.282 -6.205 1.00 78.69 91 PHE A O 1
ATOM 727 N N . GLU A 1 92 ? 10.685 6.652 -5.088 1.00 73.06 92 GLU A N 1
ATOM 728 C CA . GLU A 1 92 ? 11.221 7.871 -5.714 1.00 73.06 92 GLU A CA 1
ATOM 729 C C . GLU A 1 92 ? 12.637 8.183 -5.196 1.00 73.06 92 GLU A C 1
ATOM 731 O O . GLU A 1 92 ? 13.532 8.528 -5.969 1.00 73.06 92 GLU A O 1
ATOM 736 N N . GLU A 1 93 ? 12.859 7.988 -3.893 1.00 72.06 93 GLU A N 1
ATOM 737 C CA . GLU A 1 93 ? 14.179 7.991 -3.266 1.00 72.06 93 GLU A CA 1
ATOM 738 C C . GLU A 1 93 ? 14.543 6.559 -2.838 1.00 72.06 93 GLU A C 1
ATOM 740 O O . GLU A 1 93 ? 13.900 6.024 -1.929 1.00 72.06 93 GLU A O 1
ATOM 745 N N . PRO A 1 94 ? 15.566 5.925 -3.446 1.00 67.00 94 PRO A N 1
ATOM 746 C CA . PRO A 1 94 ? 15.932 4.547 -3.135 1.00 67.00 94 PRO A CA 1
ATOM 747 C C . PRO A 1 94 ? 16.136 4.323 -1.633 1.00 67.00 94 PRO A C 1
ATOM 749 O O . PRO A 1 94 ? 16.817 5.103 -0.965 1.00 67.00 94 PRO A O 1
ATOM 752 N N . GLY A 1 95 ? 15.562 3.237 -1.111 1.00 62.75 95 GLY A N 1
ATOM 753 C CA . GLY A 1 95 ? 15.825 2.758 0.246 1.00 62.75 95 GLY A CA 1
ATOM 754 C C . GLY A 1 95 ? 15.172 3.537 1.393 1.00 62.75 95 GLY A C 1
ATOM 755 O O . GLY A 1 95 ? 15.434 3.208 2.550 1.00 62.75 95 GLY A O 1
ATOM 756 N N . LYS A 1 96 ? 14.303 4.520 1.117 1.00 71.06 96 LYS A N 1
ATOM 757 C CA . LYS A 1 96 ? 13.536 5.218 2.158 1.00 71.06 96 LYS A CA 1
ATOM 758 C C . LYS A 1 96 ? 12.059 4.861 2.107 1.00 71.06 96 LYS A C 1
ATOM 760 O O . LYS A 1 96 ? 11.364 5.178 1.149 1.00 71.06 96 LYS A O 1
ATOM 765 N N . ILE A 1 97 ? 11.568 4.313 3.213 1.00 74.06 97 ILE A N 1
ATOM 766 C CA . ILE A 1 97 ? 10.140 4.187 3.481 1.00 74.06 97 ILE A CA 1
ATOM 767 C C . ILE A 1 97 ? 9.811 4.809 4.832 1.00 74.06 97 ILE A C 1
ATOM 769 O O . ILE A 1 97 ? 10.523 4.614 5.816 1.00 74.06 97 ILE A O 1
ATOM 773 N N . ARG A 1 98 ? 8.726 5.577 4.866 1.00 75.31 98 ARG A N 1
ATOM 774 C CA . ARG A 1 98 ? 8.233 6.232 6.072 1.00 75.31 98 ARG A CA 1
ATOM 775 C C . ARG A 1 98 ? 7.126 5.383 6.695 1.00 75.31 98 ARG A C 1
ATOM 777 O O . ARG A 1 98 ? 5.958 5.510 6.328 1.00 75.31 98 ARG A O 1
ATOM 784 N N . LEU A 1 99 ? 7.518 4.460 7.576 1.00 76.94 99 LEU A N 1
ATOM 785 C CA . LEU A 1 99 ? 6.612 3.493 8.208 1.00 76.94 99 LEU A CA 1
ATOM 786 C C . LEU A 1 99 ? 5.587 4.140 9.142 1.00 76.94 99 LEU A C 1
ATOM 788 O O . LEU A 1 99 ? 4.577 3.513 9.452 1.00 76.94 99 LEU A O 1
ATOM 792 N N . GLU A 1 100 ? 5.786 5.396 9.547 1.00 74.75 100 GLU A N 1
ATOM 793 C CA . GLU A 1 100 ? 4.769 6.136 10.289 1.00 74.75 100 GLU A CA 1
ATOM 794 C C . GLU A 1 100 ? 3.482 6.354 9.471 1.00 74.75 100 GLU A C 1
ATOM 796 O O . GLU A 1 100 ? 2.428 6.597 10.051 1.00 74.75 100 GLU A O 1
ATOM 801 N N . TRP A 1 101 ? 3.551 6.213 8.138 1.00 77.88 101 TRP A N 1
ATOM 802 C CA . TRP A 1 101 ? 2.397 6.246 7.229 1.00 77.88 101 TRP A CA 1
ATOM 803 C C . TRP A 1 101 ? 1.836 4.857 6.902 1.00 77.88 101 TRP A C 1
ATOM 805 O O . TRP A 1 101 ? 0.957 4.735 6.051 1.00 77.88 101 TRP A O 1
ATOM 815 N N . LEU A 1 102 ? 2.328 3.799 7.553 1.00 85.06 102 LEU A N 1
ATOM 816 C CA . LEU A 1 102 ? 1.741 2.472 7.422 1.00 85.06 102 LEU A CA 1
ATOM 817 C C . LEU A 1 102 ? 0.411 2.427 8.197 1.00 85.06 102 LEU A C 1
ATOM 819 O O . LEU A 1 102 ? 0.378 2.879 9.351 1.00 85.06 102 LEU A O 1
ATOM 823 N N . PRO A 1 103 ? -0.684 1.891 7.632 1.00 86.25 103 PRO A N 1
ATOM 824 C CA . PRO A 1 103 ? -1.939 1.749 8.364 1.00 86.25 103 PRO A CA 1
ATOM 825 C C . PRO A 1 103 ? -1.808 0.910 9.645 1.00 86.25 103 PRO A C 1
ATOM 827 O O . PRO A 1 103 ? -0.868 0.135 9.825 1.00 86.25 103 PRO A O 1
ATOM 830 N N . ASP A 1 104 ? -2.721 1.116 10.594 1.00 86.31 104 ASP A N 1
ATOM 831 C CA . ASP A 1 104 ? -2.626 0.566 11.962 1.00 86.31 104 ASP A CA 1
ATOM 832 C C . ASP A 1 104 ? -2.862 -0.936 12.044 1.00 86.31 104 ASP A C 1
ATOM 834 O O . ASP A 1 104 ? -2.337 -1.593 12.941 1.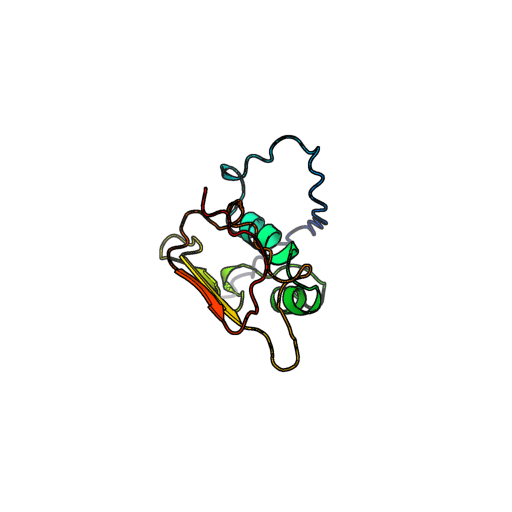00 86.31 104 ASP A O 1
ATOM 838 N N . HIS A 1 105 ? -3.582 -1.474 11.067 1.00 90.00 105 HIS A N 1
ATOM 839 C CA . HIS A 1 105 ? -4.001 -2.867 11.022 1.00 90.00 105 HIS A CA 1
ATOM 840 C C . HIS A 1 105 ? -3.076 -3.747 10.173 1.00 90.00 105 HIS A C 1
ATOM 842 O O . HIS A 1 105 ? -3.311 -4.950 10.071 1.00 90.00 105 HIS A O 1
ATOM 848 N N . VAL A 1 106 ? -2.004 -3.181 9.603 1.00 91.69 106 VAL A N 1
ATOM 849 C CA . VAL A 1 106 ? -1.058 -3.947 8.789 1.00 91.69 106 VAL A CA 1
ATOM 850 C C . VAL A 1 106 ? -0.306 -4.939 9.670 1.00 91.69 106 VAL A C 1
ATOM 852 O O . VAL A 1 106 ? 0.458 -4.558 10.557 1.00 91.69 106 VAL A O 1
ATOM 855 N N . VAL A 1 107 ? -0.517 -6.223 9.398 1.00 91.38 107 VAL A N 1
ATOM 856 C CA . VAL A 1 107 ?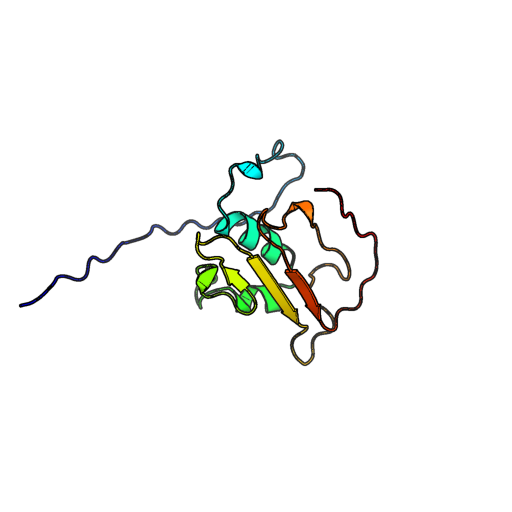 0.144 -7.342 10.079 1.00 91.38 107 VAL A CA 1
ATOM 857 C C . VAL A 1 107 ? 1.276 -7.939 9.252 1.00 91.38 107 VAL A C 1
ATOM 859 O O . VAL A 1 107 ? 2.169 -8.564 9.822 1.00 91.38 107 VAL A O 1
ATOM 862 N N . ASP A 1 108 ? 1.259 -7.732 7.935 1.00 90.56 108 ASP A N 1
ATOM 863 C CA . ASP A 1 108 ? 2.324 -8.149 7.028 1.00 90.56 108 ASP A CA 1
ATOM 864 C C . ASP A 1 108 ? 2.622 -7.041 6.010 1.00 90.56 108 ASP A C 1
ATOM 866 O O . ASP A 1 108 ? 1.731 -6.535 5.324 1.00 90.56 108 ASP A O 1
ATOM 870 N N . PHE A 1 109 ? 3.889 -6.641 5.954 1.00 89.44 109 PHE A N 1
ATOM 871 C CA . PHE A 1 109 ? 4.394 -5.608 5.062 1.00 89.44 109 PHE A CA 1
ATOM 872 C C . PHE A 1 109 ? 5.652 -6.127 4.374 1.00 89.44 109 PHE A C 1
ATOM 874 O O . PHE A 1 109 ? 6.715 -6.244 4.992 1.00 89.44 109 PHE A O 1
ATOM 881 N N . ASN A 1 110 ? 5.532 -6.422 3.085 1.00 88.00 110 ASN A N 1
ATOM 882 C CA . ASN A 1 110 ? 6.585 -7.023 2.292 1.00 88.00 110 ASN A CA 1
ATOM 883 C C . ASN A 1 110 ? 6.797 -6.236 1.000 1.00 88.00 110 ASN A C 1
ATOM 885 O O . ASN A 1 110 ? 5.872 -6.036 0.212 1.00 88.00 110 ASN A O 1
ATOM 889 N N . ILE A 1 111 ? 8.046 -5.832 0.766 1.00 85.06 111 ILE A N 1
ATOM 890 C CA . ILE A 1 111 ? 8.474 -5.329 -0.533 1.00 85.06 111 ILE A CA 1
ATOM 891 C C . ILE A 1 111 ? 9.610 -6.210 -1.040 1.00 85.06 111 ILE A C 1
ATOM 893 O O . ILE A 1 111 ? 10.738 -6.173 -0.538 1.00 85.06 111 ILE A O 1
ATOM 897 N N . ALA A 1 112 ? 9.291 -7.024 -2.039 1.00 81.50 112 ALA A N 1
ATOM 898 C CA . ALA A 1 112 ? 10.209 -7.985 -2.615 1.00 81.50 112 ALA A CA 1
ATOM 899 C C . ALA A 1 112 ? 11.144 -7.341 -3.647 1.00 81.50 112 ALA A C 1
ATOM 901 O O . ALA A 1 112 ? 10.781 -6.411 -4.367 1.00 81.50 112 ALA A O 1
ATOM 902 N N . ASN A 1 113 ? 12.339 -7.925 -3.761 1.00 74.06 113 ASN A N 1
ATOM 903 C CA . ASN A 1 113 ? 13.381 -7.579 -4.733 1.00 74.06 113 ASN A CA 1
ATOM 904 C C . ASN A 1 113 ? 13.995 -6.177 -4.590 1.00 74.06 113 ASN A C 1
ATOM 906 O O . ASN A 1 113 ? 14.823 -5.810 -5.413 1.00 74.06 113 ASN A O 1
ATOM 910 N N . GLU A 1 114 ? 13.686 -5.436 -3.525 1.00 71.75 114 GLU A N 1
ATOM 911 C CA . GLU A 1 114 ? 14.259 -4.109 -3.282 1.00 71.75 114 GLU A CA 1
ATOM 912 C C . GLU A 1 114 ? 15.695 -4.116 -2.770 1.00 71.75 114 GLU A C 1
ATOM 914 O O . GLU A 1 114 ? 16.090 -4.911 -1.908 1.00 71.75 114 GLU A O 1
ATOM 919 N N . ARG A 1 115 ? 16.466 -3.135 -3.252 1.00 69.88 115 ARG A N 1
ATOM 920 C CA . ARG A 1 115 ? 17.747 -2.767 -2.657 1.00 69.88 115 ARG A CA 1
ATOM 921 C C . ARG A 1 115 ? 17.518 -1.675 -1.619 1.00 69.88 115 ARG A C 1
ATOM 923 O O . ARG A 1 115 ? 17.358 -0.503 -1.939 1.00 69.88 115 ARG A O 1
ATOM 930 N N . TRP A 1 116 ? 17.565 -2.076 -0.358 1.00 69.81 116 TRP A N 1
ATOM 931 C CA . TRP A 1 116 ? 17.446 -1.165 0.772 1.00 69.81 116 TRP A CA 1
ATOM 932 C C . TRP A 1 116 ? 18.788 -0.489 1.077 1.00 69.81 116 TRP A C 1
ATOM 934 O O . TRP A 1 116 ? 19.784 -1.162 1.346 1.00 69.81 116 TRP A O 1
ATOM 944 N N . GLU A 1 117 ? 18.809 0.842 1.077 1.00 61.28 117 GLU A N 1
ATOM 945 C CA . GLU A 1 117 ? 19.928 1.659 1.553 1.00 61.28 117 GLU A CA 1
ATOM 946 C C . GLU A 1 117 ? 19.377 2.784 2.437 1.00 61.28 117 GLU A C 1
ATOM 948 O O . GLU A 1 117 ? 18.612 3.616 1.963 1.00 61.28 117 GLU A O 1
ATOM 953 N N . GLY A 1 118 ? 19.744 2.828 3.721 1.00 61.12 118 GLY A N 1
ATOM 954 C CA . GLY A 1 118 ? 19.283 3.894 4.616 1.00 61.12 118 GLY A CA 1
ATOM 955 C C . GLY A 1 118 ? 19.013 3.457 6.053 1.00 61.12 118 GLY A C 1
ATOM 956 O O . GLY A 1 118 ? 19.518 2.436 6.519 1.00 61.12 118 GLY A O 1
ATOM 957 N N . GLU A 1 119 ? 18.236 4.281 6.756 1.00 60.94 119 GLU A N 1
ATOM 958 C CA . GLU A 1 119 ? 17.783 4.062 8.130 1.00 60.94 119 GLU A CA 1
ATOM 959 C C . GLU A 1 119 ? 16.315 3.623 8.115 1.00 60.94 119 GLU A C 1
ATOM 961 O O . GLU A 1 119 ? 15.478 4.256 7.472 1.00 60.94 119 GLU A O 1
ATOM 966 N N . LEU A 1 120 ? 16.018 2.533 8.821 1.00 66.06 120 LEU A N 1
ATOM 967 C CA . LEU A 1 120 ? 14.662 2.039 9.026 1.00 66.06 120 LEU A CA 1
ATOM 968 C C . LEU A 1 120 ? 14.197 2.468 10.419 1.00 66.06 120 LEU A C 1
ATOM 970 O O . LEU A 1 120 ? 14.684 1.933 11.417 1.00 66.06 120 LEU A O 1
ATOM 974 N N . ASP A 1 121 ? 13.261 3.416 10.490 1.00 66.94 121 ASP A N 1
ATOM 975 C CA . ASP A 1 121 ? 12.615 3.771 11.754 1.00 66.94 121 ASP A CA 1
ATOM 976 C C . ASP A 1 121 ? 11.375 2.897 11.968 1.00 66.94 121 ASP A C 1
ATOM 978 O O . ASP A 1 121 ? 10.365 3.041 11.286 1.00 66.94 121 ASP A 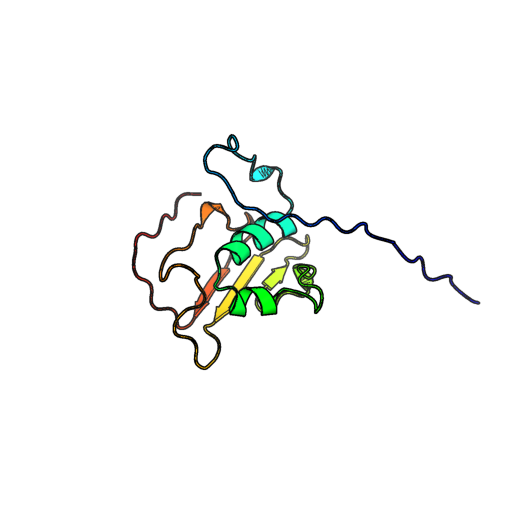O 1
ATOM 982 N N . LEU A 1 122 ? 11.474 1.958 12.910 1.00 67.25 122 LEU A N 1
ATOM 983 C CA . LEU A 1 122 ? 10.391 1.040 13.281 1.00 67.25 122 LEU A CA 1
ATOM 984 C C . LEU A 1 122 ? 9.464 1.619 14.361 1.00 67.25 122 LEU A C 1
ATOM 986 O O . LEU A 1 122 ? 8.616 0.901 14.893 1.00 67.25 122 LEU A O 1
ATOM 990 N N . ARG A 1 123 ? 9.663 2.878 14.764 1.00 63.41 123 ARG A N 1
ATOM 991 C CA . ARG A 1 123 ? 8.816 3.530 15.762 1.00 63.41 123 ARG A CA 1
ATOM 992 C C . ARG A 1 123 ? 7.554 4.035 15.082 1.00 63.41 123 ARG A C 1
ATOM 994 O O . ARG A 1 123 ? 7.622 4.846 14.164 1.00 63.41 123 ARG A O 1
ATOM 1001 N N . LYS A 1 124 ? 6.423 3.560 15.582 1.00 58.97 124 LYS A N 1
ATOM 1002 C CA . LYS A 1 124 ? 5.092 4.033 15.238 1.00 58.97 124 LYS A CA 1
ATOM 1003 C C . LYS A 1 124 ? 4.495 4.766 16.432 1.00 58.97 124 LYS A C 1
ATOM 1005 O O . LYS A 1 124 ? 4.749 4.307 17.572 1.00 58.97 124 LYS A O 1
#

Foldseek 3Di:
DDDDDPPPPDDDDDDPPPPDVPPPPDVLVPDDLQVLVLVQLVQWDVVLQVQQADPVSHGDPQVPHPQFDADPVRHTATGEAEDDPPDQAGGPDAQDGDCVSPTPNHPYYDYPPGDHDDDDDPDD

Secondary structure (DSSP, 8-state):
--------------------TTSTT--GGGS-HHHHHHHHHTTB-HHHHGGGB-TTSPBPPGGGSTTEEE-TTS-EEEEEEEPPTT-S-SBSSTT---GGGS-TT--EEEEET----S------

Sequence (124 aa):
LIVPFLRKTSMPFLLTFSIDPSLGRLDYESLTEQAKMEILVGHLHPRIQSGFQDDSGHFLDISDWPGVTLDDDGYVSVIEWAIPDGEETIFEEPGKIRLEWLPDHVVDFNIANERWEGELDLRK

Radius of gyration: 16.3 Å; chains: 1; bounding box: 59×32×33 Å

pLDDT: mean 75.25, std 19.17, range [29.42, 96.81]